Protein AF-A0ABD4PNW6-F1 (afdb_monomer_lite)

Organism: Escherichia coli (NCBI:txid562)

InterPro domains:
  IPR009004 Transposase, Mu, C-terminal [G3DSA:2.30.30.130] (23-74)
  IPR009004 Transposase, Mu, C-terminal [SSF50610] (3-75)
  IPR015378 Transposase-like, Mu, C-terminal [PF09299] (12-72)

Radius of gyration: 31.19 Å; chains: 1; bounding box: 88×63×64 Å

pLDDT: mean 83.4, std 13.36, range [52.88, 97.25]

Foldseek 3Di:
DDDDDDDPVVVVQPPFDKDKFAAAPQWTDDPNWIWHDPQCPVRHRHIWIWGDDPVDPQWIFIGHPVRHTRDITGTCPVDDDPDDDDPVRVVVVVVVVVVVVVVVVVVVVVVVVVPDDPPPPDPPPVCPPDDDDPDPPPPPPDPPPPDDDDPVRVVVVVVVVVVVVVVCVVPPPPD

Sequence (175 aa):
TEIEWLSDVELRDMFRPMVERPVRRCEIRWLNNIYYAPELRDEHGRKVLISYDIHDAERITVRRLDGSVICEAVWGGNKREAFPVSAEYYKQQQRLKGMRKRAEEKIRDAEDEVVNVLEHKQQEPWLENIYRPVGNAVIVQQPVADDEPDEEYERNFQRGLQLLEAKLKENDPLA

Structure (mmCIF, N/CA/C/O backbone):
data_AF-A0ABD4PNW6-F1
#
_entry.id   AF-A0ABD4PNW6-F1
#
loop_
_atom_site.group_PDB
_atom_site.id
_atom_site.type_symbol
_atom_site.label_atom_id
_atom_site.label_alt_id
_atom_site.label_comp_id
_atom_site.label_asym_id
_atom_site.label_entity_id
_atom_site.label_seq_id
_atom_site.pdbx_PDB_ins_code
_atom_site.Cartn_x
_atom_site.Cartn_y
_atom_site.Cartn_z
_atom_site.occupancy
_atom_site.B_iso_or_equiv
_atom_site.auth_seq_id
_atom_site.auth_comp_id
_atom_site.auth_asym_id
_atom_site.auth_atom_id
_atom_site.pdbx_PDB_model_num
ATOM 1 N N . THR A 1 1 ? 16.099 31.174 -20.047 1.00 67.94 1 THR A N 1
ATOM 2 C CA . THR A 1 1 ? 15.798 29.756 -19.783 1.00 67.94 1 THR A CA 1
ATOM 3 C C . THR A 1 1 ? 14.563 29.729 -18.927 1.00 67.94 1 THR A C 1
ATOM 5 O O . THR A 1 1 ? 14.606 30.200 -17.798 1.00 67.94 1 THR A O 1
ATOM 8 N N . GLU A 1 2 ? 13.442 29.324 -19.504 1.00 76.69 2 GLU A N 1
ATOM 9 C CA . GLU A 1 2 ? 12.206 29.140 -18.745 1.00 76.69 2 GLU A CA 1
ATOM 10 C C . GLU A 1 2 ? 12.380 27.889 -17.877 1.00 76.69 2 GLU A C 1
ATOM 12 O O . GLU A 1 2 ? 12.922 26.886 -18.340 1.00 76.69 2 GLU A O 1
ATOM 17 N N . ILE A 1 3 ? 12.045 27.991 -16.591 1.00 84.69 3 ILE A N 1
ATOM 18 C CA . ILE A 1 3 ? 12.121 26.865 -15.658 1.00 84.69 3 ILE A CA 1
ATOM 19 C C . ILE A 1 3 ? 10.792 26.124 -15.777 1.00 84.69 3 ILE A C 1
ATOM 21 O O . ILE A 1 3 ? 9.762 26.630 -15.333 1.00 84.69 3 ILE A O 1
ATOM 25 N N . GLU A 1 4 ? 10.819 24.955 -16.408 1.00 85.31 4 GLU A N 1
ATOM 26 C CA . GLU A 1 4 ? 9.678 24.048 -16.490 1.00 85.31 4 GLU A CA 1
ATOM 27 C C . GLU A 1 4 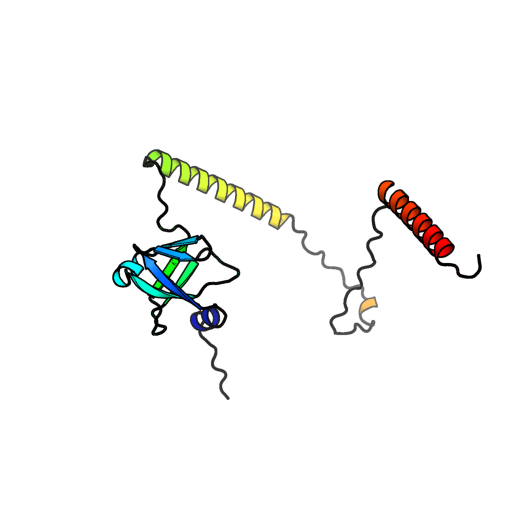? 9.669 23.158 -15.241 1.00 85.31 4 GLU A C 1
ATOM 29 O O . GLU A 1 4 ? 10.626 22.430 -14.968 1.00 85.31 4 GLU A O 1
ATOM 34 N N . TRP A 1 5 ? 8.612 23.274 -14.436 1.00 86.38 5 TRP A N 1
ATOM 35 C CA . TRP A 1 5 ? 8.422 22.448 -13.247 1.00 86.38 5 TRP A CA 1
ATOM 36 C C . TRP A 1 5 ? 7.816 21.106 -13.652 1.00 86.38 5 TRP A C 1
ATOM 38 O O . TRP A 1 5 ? 6.841 21.071 -14.401 1.00 86.38 5 TRP A O 1
ATOM 48 N N . LEU A 1 6 ? 8.379 20.012 -13.137 1.00 84.06 6 LEU A N 1
ATOM 49 C CA . LEU A 1 6 ? 7.813 18.676 -13.318 1.00 84.06 6 LEU A CA 1
ATOM 50 C C . LEU A 1 6 ? 6.437 18.580 -12.652 1.00 84.06 6 LEU A C 1
ATOM 52 O O . LEU A 1 6 ? 6.184 19.196 -11.614 1.00 84.06 6 LEU A O 1
ATOM 56 N N . SER A 1 7 ? 5.572 17.751 -13.226 1.00 84.69 7 SER A N 1
ATOM 57 C CA . SER A 1 7 ? 4.299 17.403 -12.604 1.00 84.69 7 SER A CA 1
ATOM 58 C C . SER A 1 7 ? 4.505 16.567 -11.335 1.00 84.69 7 SER A C 1
ATOM 60 O O . SER A 1 7 ? 5.498 15.849 -11.194 1.00 84.69 7 SER A O 1
ATOM 62 N N . ASP A 1 8 ? 3.528 16.595 -10.425 1.00 79.88 8 ASP A N 1
ATOM 63 C CA . ASP A 1 8 ? 3.577 15.832 -9.167 1.00 79.88 8 ASP A CA 1
ATOM 64 C C . ASP A 1 8 ? 3.790 14.325 -9.389 1.00 79.88 8 ASP A C 1
ATOM 66 O O . ASP A 1 8 ? 4.441 13.650 -8.590 1.00 79.88 8 ASP A O 1
ATOM 70 N N . VAL A 1 9 ? 3.255 13.789 -10.490 1.00 74.75 9 VAL A N 1
ATOM 71 C CA . VAL A 1 9 ? 3.399 12.376 -10.862 1.00 74.75 9 VAL A CA 1
ATOM 72 C C . VAL A 1 9 ? 4.843 12.069 -11.251 1.00 74.75 9 VAL A C 1
ATOM 74 O O . VAL A 1 9 ? 5.411 11.088 -10.774 1.00 74.75 9 VAL A O 1
ATOM 77 N N . GLU A 1 10 ? 5.458 12.925 -12.067 1.00 74.69 10 GLU A N 1
ATOM 78 C CA . GLU A 1 10 ? 6.848 12.748 -12.491 1.00 74.69 10 GLU A CA 1
ATOM 79 C C . GLU A 1 10 ? 7.805 12.907 -11.310 1.00 74.69 10 GLU A C 1
ATOM 81 O O . GLU A 1 10 ? 8.714 12.092 -11.147 1.00 74.69 10 GLU A O 1
ATOM 86 N N . LEU A 1 11 ? 7.556 13.890 -10.434 1.00 83.19 11 LEU A N 1
ATOM 87 C CA . LEU A 1 11 ? 8.328 14.088 -9.205 1.00 83.19 11 LEU A CA 1
ATOM 88 C C . LEU A 1 11 ? 8.309 12.832 -8.328 1.00 83.19 11 LEU A C 1
ATOM 90 O O . LEU A 1 11 ? 9.337 12.419 -7.788 1.00 83.19 11 LEU A O 1
ATOM 94 N N . ARG A 1 12 ? 7.130 12.213 -8.207 1.00 76.50 12 ARG A N 1
ATOM 95 C CA . ARG A 1 12 ? 6.929 11.005 -7.407 1.00 76.50 12 ARG A CA 1
ATOM 96 C C . ARG A 1 12 ? 7.656 9.800 -7.991 1.00 76.50 12 ARG A C 1
ATOM 98 O O . ARG A 1 12 ? 8.104 8.945 -7.230 1.00 76.50 12 ARG A O 1
ATOM 105 N N . ASP A 1 13 ? 7.787 9.736 -9.309 1.00 77.06 13 ASP A N 1
ATOM 106 C CA . ASP A 1 13 ? 8.411 8.621 -10.016 1.00 77.06 13 ASP A CA 1
ATOM 107 C C . ASP A 1 13 ? 9.936 8.708 -10.109 1.00 77.06 13 ASP A C 1
ATOM 109 O O . ASP A 1 13 ? 10.584 7.661 -10.148 1.00 77.06 13 ASP A O 1
ATOM 113 N N . MET A 1 14 ? 10.523 9.913 -10.099 1.00 81.44 14 MET A N 1
ATOM 114 C CA . MET A 1 14 ? 11.971 10.105 -10.298 1.00 81.44 14 MET A CA 1
ATOM 115 C C . MET A 1 14 ? 12.848 9.311 -9.318 1.00 81.44 14 MET A C 1
ATOM 117 O O . MET A 1 14 ? 13.972 8.945 -9.659 1.00 81.44 14 MET A O 1
ATOM 121 N N . PHE A 1 15 ? 12.340 9.022 -8.118 1.00 80.62 15 PHE A N 1
ATOM 122 C CA . PHE A 1 15 ? 13.087 8.344 -7.054 1.00 80.62 15 PHE A CA 1
ATOM 123 C C . PHE A 1 15 ? 12.569 6.941 -6.726 1.00 80.62 15 PHE A C 1
ATOM 125 O O . PHE A 1 15 ? 13.006 6.338 -5.745 1.00 80.62 15 PHE A O 1
ATOM 132 N N . ARG A 1 16 ? 11.644 6.395 -7.526 1.00 89.62 16 ARG A N 1
ATOM 133 C CA . ARG A 1 16 ? 11.054 5.080 -7.254 1.00 89.62 16 ARG A CA 1
ATOM 134 C C . ARG A 1 16 ? 11.833 3.968 -7.957 1.00 89.62 16 ARG A C 1
ATOM 136 O O . ARG A 1 16 ? 11.763 3.875 -9.185 1.00 89.62 16 ARG A O 1
ATOM 143 N N . PRO A 1 17 ? 12.540 3.087 -7.222 1.00 92.06 17 PRO A N 1
ATOM 144 C CA . PRO A 1 17 ? 13.171 1.916 -7.821 1.00 92.06 17 PRO A CA 1
ATOM 145 C C . PRO A 1 17 ? 12.147 1.045 -8.555 1.00 92.06 17 PRO A C 1
ATOM 147 O O . PRO A 1 17 ? 11.028 0.837 -8.079 1.00 92.06 17 PRO A O 1
ATOM 150 N N . MET A 1 18 ? 12.557 0.519 -9.712 1.00 93.75 18 MET A N 1
ATOM 151 C CA . MET A 1 18 ? 11.731 -0.339 -10.558 1.00 93.75 18 MET A CA 1
ATOM 152 C C . MET A 1 18 ? 12.225 -1.781 -10.552 1.00 93.75 18 MET A C 1
ATOM 154 O O . MET A 1 18 ? 13.415 -2.036 -10.730 1.00 93.75 18 MET A O 1
ATOM 158 N N . VAL A 1 19 ? 11.307 -2.737 -10.391 1.00 95.12 19 VAL A N 1
ATOM 159 C CA . VAL A 1 19 ? 11.629 -4.170 -10.442 1.00 95.12 19 VAL A CA 1
ATOM 160 C C . VAL A 1 19 ? 10.609 -4.942 -11.266 1.00 95.12 19 VAL A C 1
ATOM 162 O O . VAL A 1 19 ? 9.402 -4.778 -11.107 1.00 95.12 19 VAL A O 1
ATOM 165 N N . GLU A 1 20 ? 11.100 -5.827 -12.131 1.00 96.75 20 GLU A N 1
ATOM 166 C CA . GLU A 1 20 ? 10.263 -6.709 -12.940 1.00 96.75 20 GLU A CA 1
ATOM 167 C C . GLU A 1 20 ? 9.704 -7.869 -12.100 1.00 96.75 20 GLU A C 1
ATOM 169 O O . GLU A 1 20 ? 10.449 -8.616 -11.454 1.00 96.75 20 GLU A O 1
ATOM 174 N N . ARG A 1 21 ? 8.381 -8.069 -12.131 1.00 96.19 21 ARG A N 1
ATOM 175 C CA . ARG A 1 21 ? 7.715 -9.208 -11.484 1.00 96.19 21 ARG A CA 1
ATOM 176 C C . ARG A 1 21 ? 6.551 -9.755 -12.306 1.00 96.19 21 ARG A C 1
ATOM 178 O O . ARG A 1 21 ? 5.887 -9.010 -13.018 1.00 96.19 21 ARG A O 1
ATOM 185 N N . PRO A 1 22 ? 6.271 -11.064 -12.201 1.00 96.56 22 PRO A N 1
ATOM 186 C CA . PRO A 1 22 ? 5.112 -11.662 -12.846 1.00 96.56 22 PRO A CA 1
ATOM 187 C C . PRO A 1 22 ? 3.821 -11.366 -12.071 1.00 96.56 22 PRO A C 1
ATOM 189 O O . PRO A 1 22 ? 3.789 -11.477 -10.843 1.00 96.56 22 PRO A O 1
ATOM 192 N N . VAL A 1 23 ? 2.739 -11.090 -12.799 1.00 96.69 23 VAL A N 1
ATOM 193 C CA . VAL A 1 23 ? 1.383 -10.967 -12.246 1.00 96.69 23 VAL A CA 1
ATOM 194 C C . VAL A 1 23 ? 0.716 -12.339 -12.197 1.00 96.69 23 VAL A C 1
ATOM 196 O O . VAL A 1 23 ? 0.710 -13.081 -13.183 1.00 96.69 23 VAL A O 1
ATOM 199 N N . ARG A 1 24 ? 0.100 -12.688 -11.064 1.00 95.00 24 ARG A N 1
ATOM 200 C CA . ARG A 1 24 ? -0.661 -13.936 -10.900 1.00 95.00 24 ARG A CA 1
ATOM 201 C C . ARG A 1 24 ? -1.976 -13.662 -10.194 1.00 95.00 24 ARG A C 1
ATOM 203 O O . ARG A 1 24 ? -1.976 -13.203 -9.069 1.00 95.00 24 ARG A O 1
ATOM 210 N N . ARG A 1 25 ? -3.100 -13.996 -10.833 1.00 93.75 25 ARG A N 1
ATOM 211 C CA . ARG A 1 25 ? -4.462 -13.820 -10.277 1.00 93.75 25 ARG A CA 1
ATOM 212 C C . ARG A 1 25 ? -4.719 -12.397 -9.748 1.00 93.75 25 ARG A C 1
ATOM 214 O O . ARG A 1 25 ? -5.284 -12.237 -8.675 1.00 93.75 25 ARG A O 1
ATOM 221 N N . CYS A 1 26 ? -4.290 -11.382 -10.503 1.00 94.56 26 CYS A N 1
ATOM 222 C CA . CYS A 1 26 ? -4.349 -9.970 -10.102 1.00 94.56 26 CYS A CA 1
ATOM 223 C C . CYS A 1 26 ? -3.508 -9.619 -8.858 1.00 94.56 26 CYS A C 1
ATOM 225 O O . CYS A 1 26 ? -3.681 -8.553 -8.273 1.00 94.56 26 CYS A O 1
ATOM 227 N N . GLU A 1 27 ? -2.599 -10.509 -8.458 1.00 95.31 27 GLU A N 1
ATOM 228 C CA . GLU A 1 27 ? -1.689 -10.331 -7.338 1.00 95.31 27 GLU A CA 1
ATOM 229 C C . GLU A 1 27 ? -0.241 -10.260 -7.818 1.00 95.31 27 GLU A C 1
ATOM 231 O O . GLU A 1 27 ? 0.174 -10.928 -8.775 1.00 95.31 27 GLU A O 1
ATOM 236 N N . ILE A 1 28 ? 0.547 -9.475 -7.097 1.00 95.94 28 ILE A N 1
ATOM 237 C CA . ILE A 1 28 ? 1.978 -9.310 -7.305 1.00 95.94 28 ILE A CA 1
ATOM 238 C C . ILE A 1 28 ? 2.677 -9.570 -5.975 1.00 95.94 28 ILE A C 1
ATOM 240 O O . ILE A 1 28 ? 2.329 -8.984 -4.950 1.00 95.94 28 ILE A O 1
ATOM 244 N N . ARG A 1 29 ? 3.672 -10.462 -5.988 1.00 95.44 29 ARG A N 1
ATOM 245 C CA . ARG A 1 29 ? 4.478 -10.785 -4.804 1.00 95.44 29 ARG A CA 1
ATOM 246 C C . ARG A 1 29 ? 5.782 -10.001 -4.820 1.00 95.44 29 ARG A C 1
ATOM 248 O O . ARG A 1 29 ? 6.591 -10.176 -5.734 1.00 95.44 29 ARG A O 1
ATOM 255 N N . TRP A 1 30 ? 6.005 -9.197 -3.788 1.00 94.56 30 TRP A N 1
ATOM 256 C CA . TRP A 1 30 ? 7.208 -8.382 -3.628 1.00 94.56 30 TRP A CA 1
ATOM 257 C C . TRP A 1 30 ? 7.571 -8.255 -2.147 1.00 94.56 30 TRP A C 1
ATOM 259 O O . TRP A 1 30 ? 6.690 -7.974 -1.353 1.00 94.56 30 TRP A O 1
ATOM 269 N N . LEU A 1 31 ? 8.833 -8.494 -1.761 1.00 91.62 31 LEU A N 1
ATOM 270 C CA . LEU A 1 31 ? 9.313 -8.407 -0.363 1.00 91.62 31 LEU A CA 1
ATOM 271 C C . LEU A 1 31 ? 8.400 -9.099 0.675 1.00 91.62 31 LEU A C 1
ATOM 273 O O . LEU A 1 31 ? 8.092 -8.535 1.717 1.00 91.62 31 LEU A O 1
ATOM 277 N N . ASN A 1 32 ? 7.936 -10.320 0.379 1.00 93.50 32 ASN A N 1
ATOM 278 C CA . ASN A 1 32 ? 6.970 -11.078 1.200 1.00 93.50 32 ASN A CA 1
ATOM 279 C C . ASN A 1 32 ? 5.564 -10.441 1.334 1.00 93.50 32 ASN A C 1
ATOM 281 O O . ASN A 1 32 ? 4.676 -11.013 1.961 1.00 93.50 32 ASN A O 1
ATOM 285 N N . ASN A 1 33 ? 5.325 -9.309 0.677 1.00 94.94 33 ASN A N 1
ATOM 286 C CA . ASN A 1 33 ? 4.030 -8.657 0.568 1.00 94.94 33 ASN A CA 1
ATOM 287 C C . ASN A 1 33 ? 3.282 -9.129 -0.683 1.00 94.94 33 ASN A C 1
ATOM 289 O O . ASN A 1 33 ? 3.873 -9.460 -1.718 1.00 94.94 33 ASN A O 1
ATOM 293 N N . ILE A 1 34 ? 1.953 -9.156 -0.574 1.00 95.81 34 ILE A N 1
ATOM 294 C CA . ILE A 1 34 ? 1.039 -9.450 -1.678 1.00 95.81 34 ILE A CA 1
ATOM 295 C C . ILE A 1 34 ? 0.275 -8.169 -1.983 1.00 95.81 34 ILE A C 1
ATOM 297 O O . ILE A 1 34 ? -0.512 -7.703 -1.159 1.00 95.81 34 ILE A O 1
ATOM 301 N N . TYR A 1 35 ? 0.512 -7.615 -3.164 1.00 96.50 35 TYR A N 1
ATOM 302 C CA . TYR A 1 35 ? -0.191 -6.447 -3.679 1.00 96.50 35 TYR A CA 1
ATOM 303 C C . TYR A 1 35 ? -1.285 -6.893 -4.633 1.00 96.50 35 TYR A C 1
ATOM 305 O O . TYR A 1 35 ? -1.068 -7.808 -5.426 1.00 96.50 35 TYR A O 1
ATOM 313 N N . TYR A 1 36 ? -2.448 -6.254 -4.562 1.00 96.00 36 TYR A N 1
ATOM 314 C CA . TYR A 1 36 ? -3.611 -6.608 -5.366 1.00 96.00 36 TYR A CA 1
ATOM 315 C C . TYR A 1 36 ? -4.230 -5.369 -6.010 1.00 96.00 36 TYR A C 1
ATOM 317 O O . TYR A 1 36 ? -4.416 -4.345 -5.351 1.00 96.00 36 TYR A O 1
ATOM 325 N N . ALA A 1 37 ? -4.594 -5.497 -7.286 1.00 95.88 37 ALA A N 1
ATOM 326 C CA . ALA A 1 37 ? -5.442 -4.545 -7.993 1.00 95.88 37 ALA A CA 1
ATOM 327 C C . ALA A 1 37 ? -6.316 -5.285 -9.016 1.00 95.88 37 ALA A C 1
ATOM 329 O O . ALA A 1 37 ? -5.800 -6.123 -9.758 1.00 95.88 37 ALA A O 1
ATOM 330 N N . PRO A 1 38 ? -7.623 -4.982 -9.112 1.00 94.44 38 PRO A N 1
ATOM 331 C CA . PRO A 1 38 ? -8.513 -5.641 -10.070 1.00 94.44 38 PRO A CA 1
ATOM 332 C C . PRO A 1 38 ? -8.128 -5.368 -11.533 1.00 94.44 38 PRO A C 1
ATOM 334 O O . PRO A 1 38 ? -8.382 -6.211 -12.391 1.00 94.44 38 PRO A O 1
ATOM 337 N N . GLU A 1 39 ? -7.477 -4.235 -11.796 1.00 93.69 39 GLU A N 1
ATOM 338 C CA . GLU A 1 39 ? -7.012 -3.777 -13.114 1.00 93.69 39 GLU A CA 1
ATOM 339 C C . GLU A 1 39 ? -5.884 -4.652 -13.689 1.00 93.69 39 GLU A C 1
ATOM 341 O O . GLU A 1 39 ? -5.711 -4.738 -14.900 1.00 93.69 39 GLU A O 1
ATOM 346 N N . LEU A 1 40 ? -5.183 -5.419 -12.846 1.00 93.94 40 LEU A N 1
ATOM 347 C CA . LEU A 1 40 ? -4.146 -6.371 -13.268 1.00 93.94 40 LEU A CA 1
ATOM 348 C C . LEU A 1 40 ? -4.697 -7.642 -13.932 1.00 93.94 40 LEU A C 1
ATOM 350 O O . LEU A 1 40 ? -3.939 -8.567 -14.233 1.00 93.94 40 LEU A O 1
ATOM 354 N N . ARG A 1 41 ? -6.015 -7.722 -14.134 1.00 92.56 41 ARG A N 1
ATOM 355 C CA . ARG A 1 41 ? -6.675 -8.872 -14.759 1.00 92.56 41 ARG A CA 1
ATOM 356 C C . ARG A 1 41 ? -6.176 -9.120 -16.180 1.00 92.56 41 ARG A C 1
ATOM 358 O O . ARG A 1 41 ? -5.933 -10.274 -16.526 1.00 92.56 41 ARG A O 1
ATOM 365 N N . ASP A 1 42 ? -5.997 -8.060 -16.959 1.00 92.31 42 ASP A N 1
ATOM 366 C CA . ASP A 1 42 ? -5.642 -8.165 -18.379 1.00 92.31 42 ASP A CA 1
ATOM 367 C C . ASP A 1 42 ? -4.171 -8.549 -18.585 1.00 92.31 42 ASP A C 1
ATOM 369 O O . ASP A 1 42 ? -3.817 -9.200 -19.567 1.00 92.31 42 ASP A O 1
ATOM 373 N N . GLU A 1 43 ? -3.314 -8.228 -17.613 1.00 91.25 43 GLU A N 1
ATOM 374 C CA . GLU A 1 43 ? -1.882 -8.547 -17.629 1.00 91.25 43 GLU A CA 1
ATOM 375 C C . GLU A 1 43 ? -1.561 -9.868 -16.902 1.00 91.25 43 GLU A C 1
ATOM 377 O O . GLU A 1 43 ? -0.427 -10.115 -16.481 1.00 91.25 43 GLU A O 1
ATOM 382 N N . HIS A 1 44 ? -2.551 -10.753 -16.742 1.00 92.81 44 HIS A N 1
ATOM 383 C CA . HIS A 1 44 ? -2.367 -12.039 -16.076 1.00 92.81 44 HIS A CA 1
ATOM 384 C C . HIS A 1 44 ? -1.290 -12.898 -16.758 1.00 92.81 44 HIS A C 1
ATOM 386 O O . HIS A 1 44 ? -1.359 -13.188 -17.951 1.00 92.81 44 HIS A O 1
ATOM 392 N N . GLY A 1 45 ? -0.302 -13.358 -15.984 1.00 93.19 45 GLY A N 1
ATOM 393 C CA . GLY A 1 45 ? 0.787 -14.204 -16.479 1.00 93.19 45 GLY A CA 1
ATOM 394 C C . GLY A 1 45 ? 1.904 -13.446 -17.200 1.00 93.19 45 GLY A C 1
ATOM 395 O O . GLY A 1 45 ? 2.945 -14.041 -17.480 1.00 93.19 45 GLY A O 1
ATOM 396 N N . ARG A 1 46 ? 1.738 -12.143 -17.452 1.00 94.25 46 ARG A N 1
ATOM 397 C CA . ARG A 1 46 ? 2.788 -11.282 -18.000 1.00 94.25 46 ARG A CA 1
ATOM 398 C C . ARG A 1 46 ? 3.675 -10.733 -16.890 1.00 94.25 46 ARG A C 1
ATOM 400 O O . ARG A 1 46 ? 3.330 -10.751 -15.704 1.00 94.25 46 ARG A O 1
ATOM 407 N N . LYS A 1 47 ? 4.854 -10.271 -17.293 1.00 96.50 47 LYS A N 1
ATOM 408 C CA . LYS A 1 47 ? 5.763 -9.541 -16.421 1.00 96.50 47 LYS A CA 1
ATOM 409 C C . LYS A 1 47 ? 5.465 -8.050 -16.521 1.00 96.50 47 LYS A C 1
ATOM 411 O O . LYS A 1 47 ? 5.253 -7.528 -17.611 1.00 96.50 47 LYS A O 1
ATOM 416 N N . VAL A 1 48 ? 5.436 -7.400 -15.370 1.00 96.50 48 VAL A N 1
ATOM 417 C CA . VAL A 1 48 ? 5.189 -5.968 -15.209 1.00 96.50 48 VAL A CA 1
ATOM 418 C C . VAL A 1 48 ? 6.334 -5.353 -14.419 1.00 96.50 48 VAL A C 1
ATOM 420 O O . VAL A 1 48 ? 7.037 -6.052 -13.683 1.00 96.50 48 VAL A O 1
ATOM 423 N N . LEU A 1 49 ? 6.514 -4.046 -14.562 1.00 96.00 49 LEU A N 1
ATOM 424 C CA . LEU A 1 49 ? 7.439 -3.269 -13.751 1.00 96.00 49 LEU A CA 1
ATOM 425 C C . LEU A 1 49 ? 6.701 -2.727 -12.531 1.00 96.00 49 LEU A C 1
ATOM 427 O O . LEU A 1 49 ? 5.608 -2.175 -12.643 1.00 96.00 49 LEU A O 1
ATOM 431 N N . ILE A 1 50 ? 7.304 -2.892 -11.363 1.00 95.50 50 ILE A N 1
ATOM 432 C CA . ILE A 1 50 ? 6.813 -2.340 -10.107 1.00 95.50 50 ILE A CA 1
ATOM 433 C C . ILE A 1 50 ? 7.710 -1.178 -9.720 1.00 95.50 50 ILE A C 1
ATOM 435 O O . ILE A 1 50 ? 8.885 -1.402 -9.445 1.00 95.50 50 ILE A O 1
ATOM 439 N N . SER A 1 51 ? 7.144 0.018 -9.627 1.00 94.50 51 SER A N 1
ATOM 440 C CA . SER A 1 51 ? 7.756 1.159 -8.952 1.00 94.50 51 SER A CA 1
ATOM 441 C C . SER A 1 51 ? 7.285 1.167 -7.499 1.00 94.50 51 SER A C 1
ATOM 443 O O . SER A 1 51 ? 6.081 1.263 -7.244 1.00 94.50 51 SER A O 1
ATOM 445 N N . TYR A 1 52 ? 8.208 1.049 -6.548 1.00 93.12 52 TYR A N 1
ATOM 446 C CA . TYR A 1 52 ? 7.881 1.059 -5.119 1.00 93.12 52 TYR A CA 1
ATOM 447 C C . TYR A 1 52 ? 8.587 2.201 -4.393 1.00 93.12 52 TYR A C 1
ATOM 449 O O . TYR A 1 52 ? 9.626 2.684 -4.837 1.00 93.12 52 TYR A O 1
ATOM 457 N N . ASP A 1 53 ? 8.000 2.632 -3.283 1.00 91.31 53 ASP A N 1
ATOM 458 C CA . ASP A 1 53 ? 8.602 3.585 -2.359 1.00 91.31 53 ASP A CA 1
ATOM 459 C C . ASP A 1 53 ? 9.343 2.812 -1.260 1.00 91.31 53 ASP A C 1
ATOM 461 O O . ASP A 1 53 ? 8.880 1.766 -0.804 1.00 91.31 53 ASP A O 1
ATOM 465 N N . ILE A 1 54 ? 10.516 3.288 -0.849 1.00 89.69 54 ILE A N 1
ATOM 466 C CA . ILE A 1 54 ? 11.291 2.644 0.224 1.00 89.69 54 ILE A CA 1
ATOM 467 C C . ILE A 1 54 ? 10.671 2.970 1.591 1.00 89.69 54 ILE A C 1
ATOM 469 O O . ILE A 1 54 ? 10.812 2.191 2.533 1.00 89.69 54 ILE A O 1
ATOM 473 N N . HIS A 1 55 ? 9.962 4.096 1.692 1.00 89.75 55 HIS A N 1
ATOM 474 C CA . HIS A 1 55 ? 9.346 4.564 2.930 1.00 89.75 55 HIS A CA 1
ATOM 475 C C . HIS A 1 55 ? 7.888 4.117 3.084 1.00 89.75 55 HIS A C 1
ATOM 477 O O . HIS A 1 55 ? 7.399 4.035 4.209 1.00 89.75 55 HIS A O 1
ATOM 483 N N . ASP A 1 56 ? 7.207 3.805 1.980 1.00 89.38 56 ASP A N 1
ATOM 484 C CA . ASP A 1 56 ? 5.799 3.406 1.968 1.00 89.38 56 ASP A CA 1
ATOM 485 C C . ASP A 1 56 ? 5.601 2.064 1.246 1.00 89.38 56 ASP A C 1
ATOM 487 O O . ASP A 1 56 ? 5.754 1.941 0.030 1.00 89.38 56 ASP A O 1
ATOM 491 N N . ALA A 1 57 ? 5.227 1.046 2.022 1.00 91.50 57 ALA A N 1
ATOM 492 C CA . ALA A 1 57 ? 4.937 -0.293 1.527 1.00 91.50 57 ALA A CA 1
ATOM 493 C C . ALA A 1 57 ? 3.438 -0.549 1.298 1.00 91.50 57 ALA A C 1
ATOM 495 O O . ALA A 1 57 ? 3.088 -1.655 0.880 1.00 91.50 57 ALA A O 1
ATOM 496 N N . GLU A 1 58 ? 2.547 0.408 1.576 1.00 93.94 58 GLU A N 1
ATOM 497 C CA . GLU A 1 58 ? 1.096 0.225 1.461 1.00 93.94 58 GLU A CA 1
ATOM 498 C C . GLU A 1 58 ? 0.666 0.087 -0.002 1.00 93.94 58 GLU A C 1
ATOM 500 O O . GLU A 1 58 ? -0.221 -0.708 -0.332 1.00 93.94 58 GLU A O 1
ATOM 505 N N . ARG A 1 59 ? 1.318 0.832 -0.899 1.00 93.50 59 ARG A N 1
ATOM 506 C CA . ARG A 1 59 ? 0.958 0.896 -2.317 1.00 93.50 59 ARG A CA 1
ATOM 507 C C . ARG A 1 59 ? 2.186 0.786 -3.205 1.00 93.50 59 ARG A C 1
ATOM 509 O O . ARG A 1 59 ? 3.246 1.324 -2.905 1.00 93.50 59 ARG A O 1
ATOM 516 N N . ILE A 1 60 ? 2.008 0.133 -4.346 1.00 94.25 60 ILE A N 1
ATOM 517 C CA . ILE A 1 60 ? 2.995 0.103 -5.426 1.00 94.25 60 ILE A CA 1
ATOM 518 C C . ILE A 1 60 ? 2.360 0.588 -6.724 1.00 94.25 60 ILE A C 1
ATOM 520 O O . ILE A 1 60 ? 1.182 0.337 -6.983 1.00 94.25 60 ILE A O 1
ATOM 524 N N . THR A 1 61 ? 3.147 1.245 -7.567 1.00 94.50 61 THR A N 1
ATOM 525 C CA . THR A 1 61 ? 2.709 1.647 -8.906 1.00 94.50 61 THR A CA 1
ATOM 526 C C . THR A 1 61 ? 3.145 0.577 -9.901 1.00 94.50 61 THR A C 1
ATOM 528 O O . THR A 1 61 ? 4.321 0.217 -9.959 1.00 94.50 61 THR A O 1
ATOM 531 N N . VAL A 1 62 ? 2.202 0.047 -10.680 1.00 95.00 62 VAL A N 1
ATOM 532 C CA . VAL A 1 62 ? 2.456 -1.022 -11.651 1.00 95.00 62 VAL A CA 1
ATOM 533 C C . VAL A 1 62 ? 2.451 -0.455 -13.066 1.00 95.00 62 VAL A C 1
ATOM 535 O O . VAL A 1 62 ? 1.534 0.270 -13.457 1.00 95.00 62 VAL A O 1
ATOM 538 N N . ARG A 1 63 ? 3.472 -0.810 -13.846 1.00 93.81 63 ARG A N 1
ATOM 539 C CA . ARG A 1 63 ? 3.686 -0.359 -15.223 1.00 93.81 63 ARG A CA 1
ATOM 540 C C . ARG A 1 63 ? 3.894 -1.533 -16.168 1.00 93.81 63 ARG A C 1
ATOM 542 O O . ARG A 1 63 ? 4.372 -2.599 -15.773 1.00 93.81 63 ARG A O 1
ATOM 549 N N . ARG A 1 64 ? 3.582 -1.323 -17.444 1.00 94.62 64 ARG A N 1
ATOM 550 C CA . ARG A 1 64 ? 4.020 -2.218 -18.524 1.00 94.62 64 ARG A CA 1
ATOM 551 C C . ARG A 1 64 ? 5.532 -2.123 -18.714 1.00 94.62 64 ARG A C 1
ATOM 553 O O . ARG A 1 64 ? 6.165 -1.177 -18.252 1.00 94.62 64 ARG A O 1
ATOM 560 N N . LEU A 1 65 ? 6.093 -3.083 -19.448 1.00 93.12 65 LEU A N 1
ATOM 561 C CA . LEU A 1 65 ? 7.493 -3.034 -19.887 1.00 93.12 65 LEU A CA 1
ATOM 562 C C . LEU A 1 65 ? 7.787 -1.791 -20.744 1.00 93.12 65 LEU A C 1
ATOM 564 O O . LEU A 1 65 ? 8.895 -1.274 -20.700 1.00 93.12 65 LEU A O 1
ATOM 568 N N . ASP A 1 66 ? 6.769 -1.268 -21.431 1.00 92.19 66 ASP A N 1
ATOM 569 C CA . ASP A 1 66 ? 6.843 -0.034 -22.223 1.00 92.19 66 ASP A CA 1
ATOM 570 C C . ASP A 1 66 ? 6.862 1.245 -21.356 1.00 92.19 66 ASP A C 1
ATOM 572 O O . ASP A 1 66 ? 6.909 2.354 -21.879 1.00 92.19 66 ASP A O 1
ATOM 576 N N . GLY A 1 67 ? 6.768 1.117 -20.026 1.00 86.44 67 GLY A N 1
ATOM 577 C CA . GLY A 1 67 ? 6.757 2.237 -19.078 1.00 86.44 67 GLY A CA 1
ATOM 578 C C . GLY A 1 67 ? 5.378 2.854 -18.814 1.00 86.44 67 GLY A C 1
ATOM 579 O O . GLY A 1 67 ? 5.236 3.639 -17.874 1.00 86.44 67 GLY A O 1
ATOM 580 N N . SER A 1 68 ? 4.342 2.476 -19.574 1.00 90.25 68 SER A N 1
ATOM 581 C CA . SER A 1 68 ? 2.967 2.948 -19.353 1.00 90.25 68 SER A CA 1
ATOM 582 C C . SER A 1 68 ? 2.425 2.500 -17.995 1.00 90.25 68 SER A C 1
ATOM 584 O O . SER A 1 68 ? 2.494 1.316 -17.658 1.00 90.25 68 SER A O 1
ATOM 586 N N . VAL A 1 69 ? 1.842 3.433 -17.239 1.00 91.44 69 VAL A N 1
ATOM 587 C CA . VAL A 1 69 ? 1.182 3.147 -15.958 1.00 91.44 69 VAL A CA 1
ATOM 588 C C . VAL A 1 69 ? -0.100 2.359 -16.204 1.00 91.44 69 VAL A C 1
ATOM 590 O O . VAL A 1 69 ? -0.917 2.745 -17.036 1.00 91.44 69 VAL A O 1
ATOM 593 N N . ILE A 1 70 ? -0.257 1.245 -15.488 1.00 92.81 70 ILE A N 1
ATOM 594 C CA . ILE A 1 70 ? -1.472 0.426 -15.512 1.00 92.81 70 ILE A CA 1
ATOM 595 C C . ILE A 1 70 ? -2.366 0.842 -14.349 1.00 92.81 70 ILE A C 1
ATOM 597 O O . ILE A 1 70 ? -3.483 1.291 -14.565 1.00 92.81 70 ILE A O 1
ATOM 601 N N . CYS A 1 71 ? -1.863 0.677 -13.123 1.00 93.62 71 CYS A N 1
ATOM 602 C CA . CYS A 1 71 ? -2.652 0.830 -11.907 1.00 93.62 71 CYS A CA 1
ATOM 603 C C . CYS A 1 71 ? -1.771 1.016 -10.667 1.00 93.62 71 CYS A C 1
ATOM 605 O O . CYS A 1 71 ? -0.584 0.673 -10.668 1.00 93.62 71 CYS A O 1
ATOM 607 N N . GLU A 1 72 ? -2.378 1.448 -9.565 1.00 94.06 72 GLU A N 1
ATOM 608 C CA . GLU A 1 72 ? -1.792 1.323 -8.230 1.00 94.06 72 GLU A CA 1
ATOM 609 C C . GLU A 1 72 ? -2.316 0.058 -7.541 1.00 94.06 72 GLU A C 1
ATOM 611 O O . GLU A 1 72 ? -3.525 -0.133 -7.408 1.00 94.06 72 GLU A O 1
ATOM 616 N N . ALA A 1 73 ? -1.414 -0.812 -7.086 1.00 95.50 73 ALA A N 1
ATOM 617 C CA . ALA A 1 73 ? -1.774 -2.020 -6.354 1.00 95.50 73 ALA A CA 1
ATOM 618 C C . ALA A 1 73 ? -1.576 -1.828 -4.850 1.00 95.50 73 ALA A C 1
ATOM 620 O O . ALA A 1 73 ? -0.542 -1.331 -4.403 1.00 95.50 73 ALA A O 1
ATOM 621 N N . VAL A 1 74 ? -2.572 -2.251 -4.071 1.00 96.50 74 VAL A N 1
ATOM 622 C CA . VAL A 1 74 ? -2.612 -2.058 -2.616 1.00 96.50 74 VAL A CA 1
ATOM 623 C C . VAL A 1 74 ? -2.210 -3.348 -1.916 1.00 96.50 74 VAL A C 1
ATOM 625 O O . VAL A 1 74 ? -2.654 -4.443 -2.287 1.00 96.50 74 VAL A O 1
ATOM 628 N N . TRP A 1 75 ? -1.372 -3.229 -0.891 1.00 96.25 75 TRP A N 1
ATOM 629 C CA . TRP A 1 75 ? -0.985 -4.343 -0.041 1.00 96.25 75 TRP A CA 1
ATOM 630 C C . TRP A 1 75 ? -2.212 -4.967 0.628 1.00 96.25 75 TRP A C 1
ATOM 632 O O . TRP A 1 75 ? -3.023 -4.289 1.254 1.00 96.25 75 TRP A O 1
ATOM 642 N N . GLY A 1 76 ? -2.377 -6.281 0.476 1.00 91.75 76 GLY A N 1
ATOM 643 C CA . GLY A 1 76 ? -3.483 -7.006 1.094 1.00 91.75 76 GLY A CA 1
ATOM 644 C C . GLY A 1 76 ? -4.871 -6.617 0.575 1.00 91.75 76 GLY A C 1
ATOM 645 O O . GLY A 1 76 ? -5.855 -6.967 1.219 1.00 91.75 76 GLY A O 1
ATOM 646 N N . GLY A 1 77 ? -4.991 -5.964 -0.588 1.00 88.06 77 GLY A N 1
ATOM 647 C CA . GLY A 1 77 ? -6.286 -5.537 -1.142 1.00 88.06 77 GLY A CA 1
ATOM 648 C C . GLY A 1 77 ? -7.281 -6.678 -1.430 1.00 88.06 77 GLY A C 1
ATOM 649 O O . GLY A 1 77 ? -8.483 -6.442 -1.516 1.00 88.06 77 GLY A O 1
ATOM 650 N N . ASN A 1 78 ? -6.806 -7.925 -1.539 1.00 88.38 78 ASN A N 1
ATOM 651 C CA . ASN A 1 78 ? -7.652 -9.118 -1.685 1.00 88.38 78 ASN A CA 1
ATOM 652 C C . ASN A 1 78 ? -8.078 -9.734 -0.335 1.00 88.38 78 ASN A C 1
ATOM 654 O O . ASN A 1 78 ? -8.849 -10.693 -0.289 1.00 88.38 78 ASN A O 1
ATOM 658 N N . LYS A 1 79 ? -7.554 -9.234 0.789 1.00 87.94 79 LYS A N 1
ATOM 659 C CA . LYS A 1 79 ? -7.832 -9.807 2.103 1.00 87.94 79 LYS A CA 1
ATOM 660 C C . LYS A 1 79 ? -9.295 -9.560 2.458 1.00 87.94 79 LYS A C 1
ATOM 662 O O . LYS A 1 79 ? -9.743 -8.423 2.572 1.00 87.94 79 LYS A O 1
ATOM 667 N N . ARG A 1 80 ? -10.037 -10.649 2.640 1.00 82.69 80 ARG A N 1
ATOM 668 C CA . ARG A 1 80 ? -11.414 -10.640 3.138 1.00 82.69 80 ARG A CA 1
ATOM 669 C C . ARG A 1 80 ? -11.451 -11.212 4.545 1.00 82.69 80 ARG A C 1
ATOM 671 O O . ARG A 1 80 ? -10.578 -11.994 4.925 1.00 82.69 80 ARG A O 1
ATOM 678 N N . GLU A 1 81 ? -12.452 -10.805 5.314 1.00 81.06 81 GLU A N 1
ATOM 679 C CA . GLU A 1 81 ? -12.699 -11.394 6.626 1.00 81.06 81 GLU A CA 1
ATOM 680 C C . GLU A 1 81 ? -13.011 -12.890 6.488 1.00 81.06 81 GLU A C 1
ATOM 682 O O . GLU A 1 81 ? -13.657 -13.318 5.531 1.00 81.06 81 GLU A O 1
ATOM 687 N N . ALA A 1 82 ? -12.514 -13.690 7.434 1.00 80.81 82 ALA A N 1
ATOM 688 C CA . ALA A 1 82 ? -12.639 -15.147 7.386 1.00 80.81 82 ALA A CA 1
ATOM 689 C C . ALA A 1 82 ? -14.095 -15.623 7.534 1.00 80.81 82 ALA A C 1
ATOM 691 O O . ALA A 1 82 ? -14.452 -16.683 7.025 1.00 80.81 82 ALA A O 1
ATOM 692 N N . PHE A 1 83 ? -14.930 -14.829 8.208 1.00 86.69 83 PHE A N 1
ATOM 693 C CA . PHE A 1 83 ? -16.345 -15.101 8.417 1.00 86.69 83 PHE A CA 1
ATOM 694 C C . PHE A 1 83 ? -17.196 -13.977 7.821 1.00 86.69 83 PHE A C 1
ATOM 696 O O . PHE A 1 83 ? -16.778 -12.817 7.842 1.00 86.69 83 PHE A O 1
ATOM 703 N N . PRO A 1 84 ? -18.394 -14.288 7.298 1.00 83.69 84 PRO A N 1
ATOM 704 C CA . PRO A 1 84 ? -19.315 -13.261 6.842 1.00 83.69 84 PRO A CA 1
ATOM 705 C C . PRO A 1 84 ? -19.797 -12.428 8.033 1.00 83.69 84 PRO A C 1
ATOM 707 O O . PRO A 1 84 ? -20.301 -12.959 9.023 1.00 83.69 84 PRO A O 1
ATOM 710 N N . VAL A 1 85 ? -19.666 -11.111 7.922 1.00 85.25 85 VAL A N 1
ATOM 711 C CA . VAL A 1 85 ? -20.134 -10.172 8.940 1.00 85.25 85 VAL A CA 1
ATOM 712 C C . VAL A 1 85 ? -21.604 -9.830 8.712 1.00 85.25 85 VAL A C 1
ATOM 714 O O . VAL A 1 85 ? -21.995 -9.467 7.601 1.00 85.25 85 VAL A O 1
ATOM 717 N N . SER A 1 86 ? -22.424 -9.898 9.767 1.00 91.50 86 SER A N 1
ATOM 718 C CA . SER A 1 86 ? -23.813 -9.433 9.702 1.00 91.50 86 SER A CA 1
ATOM 719 C C . SER A 1 86 ? -23.876 -7.908 9.549 1.00 91.50 86 SER A C 1
ATOM 721 O O . SER A 1 86 ? -23.056 -7.167 10.096 1.00 91.50 86 SER A O 1
ATOM 723 N N . ALA A 1 87 ? -24.886 -7.410 8.830 1.00 89.88 87 ALA A N 1
ATOM 724 C CA . ALA A 1 87 ? -25.055 -5.970 8.619 1.00 89.88 87 ALA A CA 1
ATOM 725 C C . ALA A 1 87 ? -25.216 -5.187 9.939 1.00 89.88 87 ALA A C 1
ATOM 727 O O . ALA A 1 87 ? -24.777 -4.040 10.033 1.00 89.88 87 ALA A O 1
ATOM 728 N N . GLU A 1 88 ? -25.819 -5.804 10.960 1.00 92.06 88 GLU A N 1
ATOM 729 C CA . GLU A 1 88 ? -25.955 -5.228 12.301 1.00 92.06 88 GLU A CA 1
ATOM 730 C C . GLU A 1 88 ? -24.594 -5.056 12.982 1.00 92.06 88 GLU A C 1
ATOM 732 O O . GLU A 1 88 ? -24.248 -3.945 13.391 1.00 92.06 88 GLU A O 1
ATOM 737 N N . TYR A 1 89 ? -23.784 -6.120 13.019 1.00 89.44 89 TYR A N 1
ATOM 738 C CA . TYR A 1 89 ? -22.451 -6.081 13.618 1.00 89.44 89 TYR A CA 1
ATOM 739 C C . TYR A 1 89 ? -21.541 -5.071 12.909 1.00 89.44 89 TYR A C 1
ATOM 741 O O . TYR A 1 89 ? -20.862 -4.280 13.563 1.00 89.44 89 TYR A O 1
ATOM 749 N N . TYR A 1 90 ? -21.583 -5.013 11.573 1.00 89.38 90 TYR A N 1
ATOM 750 C CA . TYR A 1 90 ? -20.835 -4.016 10.802 1.00 89.38 90 TYR A CA 1
ATOM 751 C C . TYR A 1 90 ? -21.216 -2.579 11.188 1.00 89.38 90 TYR A C 1
ATOM 753 O O . TYR A 1 90 ? -20.345 -1.748 11.453 1.00 89.38 90 TYR A O 1
ATOM 76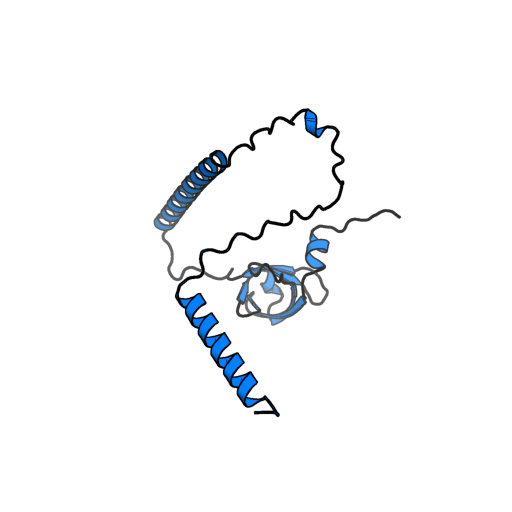1 N N . LYS A 1 91 ? -22.519 -2.272 11.268 1.00 93.81 91 LYS A N 1
ATOM 762 C CA . LYS A 1 91 ? -22.999 -0.940 11.677 1.00 93.81 91 LYS A CA 1
ATOM 763 C C . LYS A 1 91 ? -22.597 -0.603 13.111 1.00 93.81 91 LYS A C 1
ATOM 765 O O . LYS A 1 91 ? -22.232 0.542 13.384 1.00 93.81 91 LYS A O 1
ATOM 770 N N . GLN A 1 92 ? -22.624 -1.580 14.016 1.00 93.75 92 GLN A N 1
ATOM 771 C CA . GLN A 1 92 ? -22.166 -1.396 15.390 1.00 93.75 92 GLN A CA 1
ATOM 772 C C . GLN A 1 92 ? -20.669 -1.066 15.437 1.00 93.75 92 GLN A C 1
ATOM 774 O O . GLN A 1 92 ? -20.284 -0.098 16.092 1.00 93.75 92 GLN A O 1
ATOM 779 N N . GLN A 1 93 ? -19.838 -1.786 14.681 1.00 93.00 93 GLN A N 1
ATOM 780 C CA . GLN A 1 93 ? -18.404 -1.506 14.565 1.00 93.00 93 GLN A CA 1
ATOM 781 C C . GLN A 1 93 ? -18.132 -0.107 13.997 1.00 93.00 93 GLN A C 1
ATOM 783 O O . GLN A 1 93 ? -17.325 0.638 14.550 1.00 93.00 93 GLN A O 1
ATOM 788 N N . GLN A 1 94 ? -18.857 0.307 12.953 1.00 94.19 94 GLN A N 1
ATOM 789 C CA . GLN A 1 94 ? -18.745 1.666 12.407 1.00 94.19 94 GLN A CA 1
ATOM 790 C C . GLN A 1 94 ? -19.132 2.735 13.434 1.00 94.19 94 GLN A C 1
ATOM 792 O O . GLN A 1 94 ? -18.447 3.752 13.563 1.00 94.19 94 GLN A O 1
ATOM 797 N N . ARG A 1 95 ? -20.191 2.495 14.217 1.00 96.00 95 ARG A N 1
ATOM 798 C CA . ARG A 1 95 ? -20.589 3.397 15.304 1.00 96.00 95 ARG A CA 1
ATOM 799 C C . ARG A 1 95 ? -19.490 3.512 16.359 1.00 96.00 95 ARG A C 1
ATOM 801 O O . ARG A 1 95 ? -19.148 4.632 16.734 1.00 96.00 95 ARG A O 1
ATOM 808 N N . LEU A 1 96 ? -18.930 2.390 16.810 1.00 96.12 96 LEU A N 1
ATOM 809 C CA . LEU A 1 96 ? -17.842 2.358 17.792 1.00 96.12 96 LEU A CA 1
ATOM 810 C C . LEU A 1 96 ? -16.581 3.058 17.268 1.00 96.12 96 LEU A C 1
ATOM 812 O O . LEU A 1 96 ? -15.994 3.872 17.979 1.00 96.12 96 LEU A O 1
ATOM 816 N N . LYS A 1 97 ? -16.212 2.823 16.003 1.00 96.56 97 LYS A N 1
ATOM 817 C CA . LYS A 1 97 ? -15.104 3.513 15.327 1.00 96.56 97 LYS A CA 1
ATOM 818 C C . LYS A 1 97 ? -15.332 5.025 15.276 1.00 96.56 97 LYS A C 1
ATOM 820 O O . LYS A 1 97 ? -14.433 5.790 15.610 1.00 96.56 97 LYS A O 1
ATOM 825 N N . GLY A 1 98 ? -16.540 5.462 14.918 1.00 96.94 98 GLY A N 1
ATOM 826 C CA . GLY A 1 98 ? -16.904 6.880 14.908 1.00 96.94 98 GLY A CA 1
ATOM 827 C C . GLY A 1 98 ? -16.902 7.512 16.303 1.00 96.94 98 GLY A C 1
ATOM 828 O O . GLY A 1 98 ? -16.503 8.662 16.449 1.00 96.94 98 GLY A O 1
ATOM 829 N N . MET A 1 99 ? -17.317 6.767 17.334 1.00 96.38 99 MET A N 1
ATOM 830 C CA . MET A 1 99 ? -17.224 7.214 18.728 1.00 96.38 99 MET A CA 1
ATOM 831 C C . MET A 1 99 ? -15.774 7.392 19.172 1.00 96.38 99 MET A C 1
ATOM 833 O O . MET A 1 99 ? -15.463 8.430 19.746 1.00 96.38 99 MET A O 1
ATOM 837 N N . ARG A 1 100 ? -14.895 6.432 18.857 1.00 97.00 100 ARG A N 1
ATOM 838 C CA . ARG A 1 100 ? -13.454 6.545 19.120 1.00 97.00 100 ARG A CA 1
ATOM 839 C C . ARG A 1 100 ? -12.843 7.757 18.429 1.00 97.00 100 ARG A C 1
ATOM 841 O O . ARG A 1 100 ? -12.242 8.570 19.112 1.00 97.00 100 ARG A O 1
ATOM 848 N N . LYS A 1 101 ? -13.076 7.922 17.123 1.00 97.25 101 LYS A N 1
ATOM 849 C CA . LYS A 1 101 ? -12.523 9.047 16.354 1.00 97.25 101 LYS A CA 1
ATOM 850 C C . LYS A 1 101 ? -12.936 10.404 16.936 1.00 97.25 101 LYS A C 1
ATOM 852 O O . LYS A 1 101 ? -12.105 11.285 17.070 1.00 97.25 101 LYS A O 1
ATOM 857 N N . ARG A 1 102 ? -14.211 10.560 17.316 1.00 97.25 102 ARG A N 1
ATOM 858 C CA . ARG A 1 102 ? -14.704 11.796 17.949 1.00 97.25 102 ARG A CA 1
ATOM 859 C C . ARG A 1 102 ? -14.085 12.049 19.324 1.00 97.25 102 ARG A C 1
ATOM 861 O O . ARG A 1 102 ? -13.873 13.196 19.690 1.00 97.25 102 ARG A O 1
ATOM 868 N N . ALA A 1 103 ? -13.838 10.996 20.101 1.00 97.19 103 ALA A N 1
ATOM 869 C CA . ALA A 1 103 ? -13.166 11.131 21.389 1.00 97.19 103 ALA A CA 1
ATOM 870 C C . ALA A 1 103 ? -11.691 11.522 21.212 1.00 97.19 103 ALA A C 1
ATOM 872 O O . ALA A 1 103 ? -11.217 12.398 21.918 1.00 97.19 103 ALA A O 1
ATOM 873 N N . GLU A 1 104 ? -11.003 10.911 20.248 1.00 97.12 104 GLU A N 1
ATOM 874 C CA . GLU A 1 104 ? -9.615 11.214 19.888 1.00 97.12 104 GLU A CA 1
ATOM 875 C C . GLU A 1 104 ? -9.453 12.650 19.378 1.00 97.12 104 GLU A C 1
ATOM 877 O O . GLU A 1 104 ? -8.561 13.355 19.826 1.00 97.12 104 GLU A O 1
ATOM 882 N N . GLU A 1 105 ? -10.366 13.121 18.527 1.00 96.12 105 GLU A N 1
ATOM 883 C CA . GLU A 1 105 ? -10.409 14.520 18.084 1.00 96.12 105 GLU A CA 1
ATOM 884 C C . GLU A 1 105 ? -10.560 15.481 19.268 1.00 96.12 105 GLU A C 1
ATOM 886 O O . GLU A 1 105 ? -9.794 16.428 19.387 1.00 96.12 105 GLU A O 1
ATOM 891 N N . LYS A 1 106 ? -11.456 15.175 20.213 1.00 95.88 106 LYS A N 1
ATOM 892 C CA . LYS A 1 106 ? -11.623 15.986 21.425 1.00 95.88 106 LYS A CA 1
ATOM 893 C C . LYS A 1 106 ? -10.386 15.979 22.332 1.00 95.88 106 LYS A C 1
ATOM 895 O O . LYS A 1 106 ? -10.126 16.975 22.997 1.00 95.88 106 LYS A O 1
ATOM 900 N N . ILE A 1 107 ? -9.669 14.856 22.409 1.00 94.50 107 ILE A N 1
ATOM 901 C CA . ILE A 1 107 ? -8.408 14.764 23.158 1.00 94.50 107 ILE A CA 1
ATOM 902 C C . ILE A 1 107 ? -7.352 15.639 22.487 1.00 94.50 107 ILE A C 1
ATOM 904 O O . ILE A 1 107 ? -6.745 16.452 23.171 1.00 94.50 107 ILE A O 1
ATOM 908 N N . ARG A 1 108 ? -7.198 15.531 21.163 1.00 93.06 108 ARG A N 1
ATOM 909 C CA . ARG A 1 108 ? -6.257 16.348 20.393 1.00 93.06 108 ARG A CA 1
ATOM 910 C C . ARG A 1 108 ? -6.533 17.840 20.567 1.00 93.06 108 ARG A C 1
ATOM 912 O O . ARG A 1 108 ? -5.610 18.590 20.840 1.00 93.06 108 ARG A O 1
ATOM 919 N N . ASP A 1 109 ? -7.794 18.257 20.480 1.00 90.88 109 ASP A N 1
ATOM 920 C CA . ASP A 1 109 ? -8.157 19.664 20.667 1.00 90.88 109 ASP A CA 1
ATOM 921 C C . ASP A 1 109 ? -7.786 20.157 22.085 1.00 90.88 109 ASP A C 1
ATOM 923 O O . ASP A 1 109 ? -7.299 21.271 22.248 1.00 90.88 109 ASP A O 1
ATOM 927 N N . ALA A 1 110 ? -7.949 19.315 23.114 1.00 89.06 110 ALA A N 1
ATOM 928 C CA . ALA A 1 110 ? -7.526 19.641 24.478 1.00 89.06 110 ALA A CA 1
ATOM 929 C C . ALA A 1 110 ? -5.993 19.677 24.641 1.00 89.06 110 ALA A C 1
ATOM 931 O O . ALA A 1 110 ? -5.482 20.470 25.427 1.00 89.06 110 ALA A O 1
ATOM 932 N N . GLU A 1 111 ? -5.253 18.831 23.923 1.00 87.94 111 GLU A N 1
ATOM 933 C CA . GLU A 1 111 ? -3.785 18.856 23.892 1.00 87.94 111 GLU A CA 1
ATOM 934 C C . GLU A 1 111 ? -3.263 20.119 23.195 1.00 87.94 111 GLU A C 1
ATOM 936 O O . GLU A 1 111 ? -2.349 20.762 23.713 1.00 87.94 111 GLU A O 1
ATOM 941 N N . ASP A 1 112 ? -3.882 20.515 22.079 1.00 85.62 112 ASP A N 1
ATOM 942 C CA . ASP A 1 112 ? -3.554 21.739 21.342 1.00 85.62 112 ASP A CA 1
ATOM 943 C C . ASP A 1 112 ? -3.778 22.998 22.207 1.00 85.62 112 ASP A C 1
ATOM 945 O O . ASP A 1 112 ? -2.989 23.940 22.131 1.00 85.62 112 ASP A O 1
ATOM 949 N N . GLU A 1 113 ? -4.794 23.008 23.083 1.00 80.00 113 GLU A N 1
ATOM 950 C CA . GLU A 1 113 ? -5.011 24.084 24.068 1.00 80.00 113 GLU A CA 1
ATOM 951 C C . GLU A 1 113 ? -3.914 24.155 25.148 1.00 80.00 113 GLU A C 1
ATOM 953 O O . GLU A 1 113 ? -3.633 25.233 25.676 1.00 80.00 113 GLU A O 1
ATOM 958 N N . VAL A 1 114 ? -3.286 23.024 25.489 1.00 76.62 114 VAL A N 1
ATOM 959 C CA . VAL A 1 114 ? -2.222 22.941 26.508 1.00 76.62 114 VAL A CA 1
ATOM 960 C C . VAL A 1 114 ? -0.857 23.356 25.952 1.00 76.62 114 VAL A C 1
ATOM 962 O O . VAL A 1 114 ? 0.029 23.713 26.733 1.00 76.62 114 VAL A O 1
ATOM 965 N N . VAL A 1 115 ? -0.658 23.355 24.627 1.00 68.56 115 VAL A N 1
ATOM 966 C CA . VAL A 1 115 ? 0.578 23.865 24.016 1.00 68.56 115 VAL A CA 1
ATOM 967 C C . VAL A 1 115 ? 0.687 25.359 24.318 1.00 68.56 115 VAL A C 1
ATOM 969 O O . VAL A 1 115 ? 0.073 26.200 23.665 1.00 68.56 115 VAL A O 1
ATOM 972 N N . ASN A 1 116 ? 1.472 25.673 25.352 1.00 62.34 116 ASN A N 1
ATOM 973 C CA . ASN A 1 116 ? 1.679 27.018 25.866 1.00 62.34 116 ASN A CA 1
ATOM 974 C C . ASN A 1 116 ? 1.929 28.006 24.722 1.00 62.34 116 ASN A C 1
ATOM 976 O O . ASN A 1 116 ? 2.919 27.901 23.992 1.00 62.34 116 ASN A O 1
ATOM 980 N N . VAL A 1 117 ? 1.041 28.997 24.613 1.00 63.62 117 VAL A N 1
ATOM 981 C CA . VAL A 1 117 ? 1.278 30.222 23.852 1.00 63.62 117 VAL A CA 1
ATOM 982 C C . VAL A 1 117 ? 2.653 30.734 24.263 1.00 63.62 117 VAL A C 1
ATOM 984 O O . VAL A 1 117 ? 2.882 31.005 25.441 1.00 63.62 117 VAL A O 1
ATOM 987 N N . LEU A 1 118 ? 3.583 30.816 23.307 1.00 66.69 118 LEU A N 1
ATOM 988 C CA . LEU A 1 118 ? 4.893 31.411 23.545 1.00 66.69 118 LEU A CA 1
ATOM 989 C C . LEU A 1 118 ? 4.658 32.797 24.143 1.00 66.69 118 LEU A C 1
ATOM 991 O O . LEU A 1 118 ? 4.124 33.677 23.464 1.00 66.69 118 LEU A O 1
ATOM 995 N N . GLU A 1 119 ? 5.022 32.980 25.414 1.00 64.62 119 GLU A N 1
ATOM 996 C CA . GLU A 1 119 ? 4.966 34.298 26.026 1.00 64.62 119 GLU A CA 1
ATOM 997 C C . GLU A 1 119 ? 5.772 35.248 25.144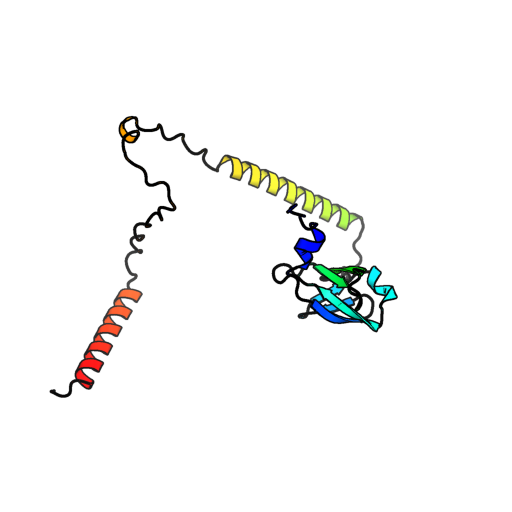 1.00 64.62 119 GLU A C 1
ATOM 999 O O . GLU A 1 119 ? 6.921 34.965 24.780 1.00 64.62 119 GLU A O 1
ATOM 1004 N N . HIS A 1 120 ? 5.154 36.364 24.759 1.00 63.59 120 HIS A N 1
ATOM 1005 C CA . HIS A 1 120 ? 5.862 37.432 24.078 1.00 63.59 120 HIS A CA 1
ATOM 1006 C C . HIS A 1 120 ? 6.939 37.933 25.037 1.00 63.59 120 HIS A C 1
ATOM 1008 O O . HIS A 1 120 ? 6.661 38.750 25.915 1.00 63.59 120 HIS A O 1
ATOM 1014 N N . LYS A 1 121 ? 8.166 37.413 24.905 1.00 65.19 121 LYS A N 1
ATOM 1015 C CA . LYS A 1 121 ? 9.323 37.953 25.612 1.00 65.19 121 LYS A CA 1
ATOM 1016 C C . LYS A 1 121 ? 9.393 39.425 25.242 1.00 65.19 121 LYS A C 1
ATOM 1018 O O . LYS A 1 121 ? 9.709 39.741 24.094 1.00 65.19 121 LYS A O 1
ATOM 1023 N N . GLN A 1 122 ? 9.080 40.302 26.198 1.00 63.91 122 GLN A N 1
ATOM 1024 C CA . GLN A 1 122 ? 9.348 41.723 26.048 1.00 63.91 122 GLN A CA 1
ATOM 1025 C C . GLN A 1 122 ? 10.802 41.851 25.620 1.00 63.91 122 GLN A C 1
ATOM 1027 O O . GLN A 1 122 ? 11.711 41.313 26.257 1.00 63.91 122 GLN A O 1
ATOM 1032 N N . GLN A 1 123 ? 11.005 42.481 24.471 1.00 61.47 123 GLN A N 1
ATOM 1033 C CA . GLN A 1 123 ? 12.334 42.718 23.960 1.00 61.47 123 GLN A CA 1
ATOM 1034 C C . GLN A 1 123 ? 12.988 43.710 24.923 1.00 61.47 123 GLN A C 1
ATOM 1036 O O . GLN A 1 123 ? 12.629 44.883 24.950 1.00 61.47 123 GLN A O 1
ATOM 1041 N N . GLU A 1 124 ? 13.870 43.207 25.788 1.00 69.00 124 GLU A N 1
ATOM 1042 C CA . GLU A 1 124 ? 14.606 44.027 26.746 1.00 69.00 124 GLU A CA 1
ATOM 1043 C C . GLU A 1 124 ? 15.283 45.186 25.985 1.00 69.00 124 GLU A C 1
ATOM 1045 O O . GLU A 1 124 ? 16.062 44.926 25.060 1.00 69.00 124 GLU A O 1
ATOM 1050 N N . PRO A 1 125 ? 15.004 46.458 26.326 1.00 64.62 125 PRO A N 1
ATOM 1051 C CA . PRO A 1 125 ? 15.366 47.611 25.492 1.00 64.62 125 PRO A CA 1
ATOM 1052 C C . PRO A 1 125 ? 16.882 47.795 25.314 1.00 64.62 125 PRO A C 1
ATOM 1054 O O . PRO A 1 125 ? 17.337 48.461 24.392 1.00 64.62 125 PRO A O 1
ATOM 1057 N N . TRP A 1 126 ? 17.699 47.170 26.163 1.00 61.50 126 TRP A N 1
ATOM 1058 C CA . TRP A 1 126 ? 19.159 47.204 26.071 1.00 61.50 126 TRP A CA 1
ATOM 1059 C C . TRP A 1 126 ? 19.749 46.163 25.097 1.00 61.50 126 TRP A C 1
ATOM 1061 O O . TRP A 1 126 ? 20.955 46.183 24.846 1.00 61.50 126 TRP A O 1
ATOM 1071 N N . LEU A 1 127 ? 18.930 45.280 24.505 1.00 57.97 127 LEU A N 1
ATOM 1072 C CA . LEU A 1 127 ? 19.358 44.317 23.477 1.00 57.97 127 LEU A CA 1
ATOM 1073 C C . LEU A 1 127 ? 19.408 44.903 22.054 1.00 57.97 127 LEU A C 1
ATOM 1075 O O . LEU A 1 127 ? 19.863 44.205 21.149 1.00 57.97 127 LEU A O 1
ATOM 1079 N N . GLU A 1 128 ? 18.970 46.146 21.832 1.00 58.47 128 GLU A N 1
ATOM 1080 C CA . GLU A 1 128 ? 18.955 46.772 20.495 1.00 58.47 128 GLU A CA 1
ATOM 1081 C C . GLU A 1 128 ? 20.360 47.047 19.932 1.00 58.47 128 GLU A C 1
ATOM 1083 O O . GLU A 1 128 ? 20.551 47.049 18.719 1.00 58.47 128 GLU A O 1
ATOM 1088 N N . ASN A 1 129 ? 21.364 47.198 20.803 1.00 65.50 129 ASN A N 1
ATOM 1089 C CA . ASN A 1 129 ? 22.722 47.596 20.411 1.00 65.50 129 ASN A CA 1
ATOM 1090 C C . ASN A 1 129 ? 23.741 46.446 20.436 1.00 65.50 129 ASN A C 1
ATOM 1092 O O . ASN A 1 129 ? 24.936 46.671 20.239 1.00 65.50 129 ASN A O 1
ATOM 1096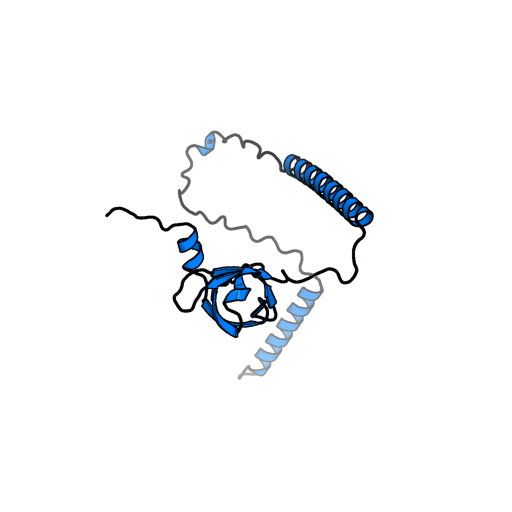 N N . ILE A 1 130 ? 23.300 45.213 20.692 1.00 65.75 130 ILE A N 1
ATOM 1097 C CA . ILE A 1 130 ? 24.184 44.045 20.705 1.00 65.75 130 ILE A CA 1
ATOM 1098 C C . ILE A 1 130 ? 24.181 43.431 19.303 1.00 65.75 130 ILE A C 1
ATOM 1100 O O . ILE A 1 130 ? 23.153 42.943 18.834 1.00 65.75 130 ILE A O 1
ATOM 1104 N N . TYR A 1 131 ? 25.341 43.436 18.637 1.00 64.75 131 TYR A N 1
ATOM 1105 C CA . TYR A 1 131 ? 25.526 42.764 17.350 1.00 64.75 131 TYR A CA 1
ATOM 1106 C C . TYR A 1 131 ? 25.164 41.279 17.481 1.00 64.75 131 TYR A C 1
ATOM 1108 O O . TYR A 1 131 ? 25.846 40.518 18.169 1.00 64.75 131 TYR A O 1
ATOM 1116 N N . ARG A 1 132 ? 24.081 40.867 16.815 1.00 61.78 132 ARG A N 1
ATOM 1117 C CA . ARG A 1 132 ? 23.707 39.459 16.668 1.00 61.78 132 ARG A CA 1
ATOM 1118 C C . ARG A 1 132 ? 24.264 38.954 15.339 1.00 61.78 132 ARG A C 1
ATOM 1120 O O . ARG A 1 132 ? 23.901 39.513 14.303 1.00 61.78 132 ARG A O 1
ATOM 1127 N N . PRO A 1 133 ? 25.119 37.919 15.328 1.00 64.38 133 PRO A N 1
ATOM 1128 C CA . PRO A 1 133 ? 25.576 37.344 14.075 1.00 64.38 133 PRO A CA 1
ATOM 1129 C C . PRO A 1 133 ? 24.374 36.727 13.349 1.00 64.38 133 PRO A C 1
ATOM 1131 O O . PRO A 1 133 ? 23.735 35.806 13.851 1.00 64.38 133 PRO A O 1
ATOM 1134 N N . VAL A 1 134 ? 24.050 37.248 12.168 1.00 55.28 134 VAL A N 1
ATOM 1135 C CA . VAL A 1 134 ? 23.084 36.628 11.255 1.00 55.28 134 VAL A CA 1
ATOM 1136 C C . VAL A 1 134 ? 23.764 35.441 10.576 1.00 55.28 134 VAL A C 1
ATOM 1138 O O . VAL A 1 134 ? 24.544 35.594 9.642 1.00 55.28 134 VAL A O 1
ATOM 1141 N N . GLY A 1 135 ? 23.500 34.250 11.102 1.00 60.28 135 GLY A N 1
ATOM 1142 C CA . GLY A 1 135 ? 23.974 32.963 10.602 1.00 60.28 135 GLY A CA 1
ATOM 1143 C C . GLY A 1 135 ? 23.419 31.830 11.465 1.00 60.28 135 GLY A C 1
ATOM 1144 O O . GLY A 1 135 ? 22.862 32.090 12.531 1.00 60.28 135 GLY A O 1
ATOM 1145 N N . ASN A 1 136 ? 23.568 30.580 11.015 1.00 54.16 136 ASN A N 1
ATOM 1146 C CA . ASN A 1 136 ? 23.279 29.384 11.814 1.00 54.16 136 ASN A CA 1
ATOM 1147 C C . ASN A 1 136 ? 24.228 29.342 13.025 1.00 54.16 136 ASN A C 1
ATOM 1149 O O . ASN A 1 136 ? 25.260 28.674 13.014 1.00 54.16 136 ASN A O 1
ATOM 1153 N N . ALA A 1 137 ? 23.906 30.098 14.070 1.00 56.75 137 ALA A N 1
ATOM 1154 C CA . ALA A 1 137 ? 24.532 29.951 15.364 1.00 56.75 137 ALA A CA 1
ATOM 1155 C C . ALA A 1 137 ? 23.990 28.650 15.953 1.00 56.75 137 ALA A C 1
ATOM 1157 O O . ALA A 1 137 ? 22.855 28.585 16.424 1.00 56.75 137 ALA A O 1
ATOM 1158 N N . VAL A 1 138 ? 24.793 27.592 15.863 1.00 54.41 138 VAL A N 1
ATOM 1159 C CA . VAL A 1 138 ? 24.563 26.372 16.628 1.00 54.41 138 VAL A CA 1
ATOM 1160 C C . VAL A 1 138 ? 24.539 26.800 18.088 1.00 54.41 138 VAL A C 1
ATOM 1162 O O . VAL A 1 138 ? 25.546 27.263 18.623 1.00 54.41 138 VAL A O 1
ATOM 1165 N N . ILE A 1 139 ? 23.369 26.703 18.716 1.00 55.38 139 ILE A N 1
ATOM 1166 C CA . ILE A 1 139 ? 23.272 26.763 20.167 1.00 55.38 139 ILE A CA 1
ATOM 1167 C C . ILE A 1 139 ? 24.111 25.580 20.633 1.00 55.38 139 ILE A C 1
ATOM 1169 O O . ILE A 1 139 ? 23.709 24.432 20.454 1.00 55.38 139 ILE A O 1
ATOM 1173 N N . VAL A 1 140 ? 25.313 25.849 21.146 1.00 61.16 140 VAL A N 1
ATOM 1174 C CA . VAL A 1 140 ? 26.067 24.838 21.879 1.00 61.16 140 VAL A CA 1
ATOM 1175 C C . VAL A 1 140 ? 25.186 24.528 23.075 1.00 61.16 140 VAL A C 1
ATOM 1177 O O . VAL A 1 140 ? 25.090 25.334 24.001 1.00 61.16 140 VAL A O 1
ATOM 1180 N N . GLN A 1 141 ? 24.448 23.419 22.995 1.00 52.88 141 GLN A N 1
ATOM 1181 C CA . GLN A 1 141 ? 23.777 22.871 24.157 1.00 52.88 141 GLN A CA 1
ATOM 1182 C C . GLN A 1 141 ? 24.860 22.750 25.218 1.00 52.88 141 GLN A C 1
ATOM 1184 O O . GLN A 1 141 ? 25.893 22.116 24.987 1.00 52.88 141 GLN A O 1
ATOM 1189 N N . GLN A 1 142 ? 24.658 23.433 26.345 1.00 55.62 142 GLN A N 1
ATOM 1190 C CA . GLN A 1 142 ? 25.438 23.107 27.526 1.00 55.62 142 GLN A CA 1
ATOM 1191 C C . GLN A 1 142 ? 25.287 21.598 27.703 1.00 55.62 142 GLN A C 1
ATOM 1193 O O . GLN A 1 142 ? 24.150 21.123 27.575 1.00 55.62 142 GLN A O 1
ATOM 1198 N N . PRO A 1 143 ? 26.388 20.846 27.887 1.00 57.78 143 PRO A N 1
ATOM 1199 C CA . PRO A 1 143 ? 26.260 19.433 28.170 1.00 57.78 143 PRO A CA 1
ATOM 1200 C C . PRO A 1 143 ? 25.272 19.336 29.322 1.00 57.78 143 PRO A C 1
ATOM 1202 O O . PRO A 1 143 ? 25.445 20.000 30.350 1.00 57.78 143 PRO A O 1
ATOM 1205 N N . VAL A 1 144 ? 24.181 18.607 29.085 1.00 54.78 144 VAL A N 1
ATOM 1206 C CA . VAL A 1 144 ? 23.333 18.142 30.171 1.00 54.78 144 VAL A CA 1
ATOM 1207 C C . VAL A 1 144 ? 24.324 17.535 31.149 1.00 54.78 144 VAL A C 1
ATOM 1209 O O . VAL A 1 144 ? 25.146 16.716 30.740 1.00 54.78 144 VAL A O 1
ATOM 1212 N N . ALA A 1 145 ? 24.378 18.061 32.372 1.00 59.25 145 ALA A N 1
ATOM 1213 C CA . ALA A 1 145 ? 25.136 17.396 33.411 1.00 59.25 145 ALA A CA 1
ATOM 1214 C C . ALA A 1 145 ? 24.469 16.031 33.529 1.00 59.25 145 ALA A C 1
ATOM 1216 O O . ALA A 1 145 ? 23.337 15.957 34.007 1.00 59.25 145 ALA A O 1
ATOM 1217 N N . ASP A 1 146 ? 25.109 15.028 32.927 1.00 56.50 146 ASP A N 1
ATOM 1218 C CA . ASP A 1 146 ? 24.658 13.651 32.957 1.00 56.50 146 ASP A CA 1
ATOM 1219 C C . ASP A 1 146 ? 24.337 13.319 34.415 1.00 56.50 146 ASP A C 1
ATOM 1221 O O . ASP A 1 146 ? 25.042 13.765 35.331 1.00 56.50 146 ASP A O 1
ATOM 1225 N N . ASP A 1 147 ? 23.219 12.622 34.606 1.00 64.00 147 ASP A N 1
ATOM 1226 C CA . ASP A 1 147 ? 22.774 12.103 35.892 1.00 64.00 147 ASP A CA 1
ATOM 1227 C C . ASP A 1 147 ? 23.971 11.550 36.686 1.00 64.00 147 ASP A C 1
ATOM 1229 O O . ASP A 1 147 ? 24.904 11.001 36.091 1.00 64.00 147 ASP A O 1
ATOM 1233 N N . GLU A 1 148 ? 23.973 11.721 38.017 1.00 65.12 148 GLU A N 1
ATOM 1234 C CA . GLU A 1 148 ? 25.020 11.148 38.875 1.00 65.12 148 GLU A CA 1
ATOM 1235 C C . GLU A 1 148 ? 25.322 9.711 38.418 1.00 65.12 148 GLU A C 1
ATOM 1237 O O . GLU A 1 148 ? 24.378 8.922 38.299 1.00 65.12 148 GLU A O 1
ATOM 1242 N N . PRO A 1 149 ? 26.594 9.372 38.123 1.00 60.41 149 PRO A N 1
ATOM 1243 C CA . PRO A 1 149 ? 26.934 8.049 37.632 1.00 60.41 149 PRO A CA 1
ATOM 1244 C C . PRO A 1 149 ? 26.421 7.021 38.633 1.00 60.41 149 PRO A C 1
ATOM 1246 O O . PRO A 1 149 ? 26.732 7.069 39.826 1.00 60.41 149 PRO A O 1
ATOM 1249 N N . ASP A 1 150 ? 25.598 6.105 38.145 1.00 72.56 150 ASP A N 1
ATOM 1250 C CA . ASP A 1 150 ? 25.056 5.025 38.942 1.00 72.56 150 ASP A CA 1
ATOM 1251 C C . ASP A 1 150 ? 26.195 4.131 39.460 1.00 72.56 150 ASP A C 1
ATOM 1253 O O . ASP A 1 150 ? 27.248 3.982 38.835 1.00 72.56 150 ASP A O 1
ATOM 1257 N N . GLU A 1 151 ? 26.010 3.527 40.641 1.00 75.50 151 GLU A N 1
ATOM 1258 C CA . GLU A 1 151 ? 27.063 2.767 41.345 1.00 75.50 151 GLU A CA 1
ATOM 1259 C C . GLU A 1 151 ? 27.708 1.673 40.470 1.00 75.50 151 GLU A C 1
ATOM 1261 O O . GLU A 1 151 ? 28.869 1.291 40.652 1.00 75.50 151 GLU A O 1
ATOM 1266 N N . GLU A 1 152 ? 26.950 1.161 39.499 1.00 77.69 152 GLU A N 1
ATOM 1267 C CA . GLU A 1 152 ? 27.407 0.174 38.529 1.00 77.69 152 GLU A CA 1
ATOM 1268 C C . GLU A 1 152 ? 28.413 0.753 37.521 1.00 77.69 152 GLU A C 1
ATOM 1270 O O . GLU A 1 152 ? 29.412 0.091 37.207 1.00 77.69 152 GLU A O 1
ATOM 1275 N N . TYR A 1 153 ? 28.211 1.990 37.05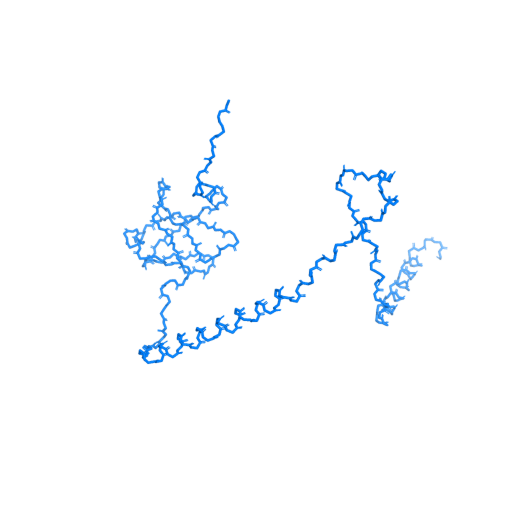8 1.00 78.56 153 TYR A N 1
ATOM 1276 C CA . TYR A 1 153 ? 29.136 2.688 36.168 1.00 78.56 153 TYR A CA 1
ATOM 1277 C C . TYR A 1 153 ? 30.480 2.939 36.857 1.00 78.56 153 TYR A C 1
ATOM 1279 O O . TYR A 1 153 ? 31.531 2.571 36.322 1.00 78.56 153 TYR A O 1
ATOM 1287 N N . GLU A 1 154 ? 30.450 3.457 38.086 1.00 84.38 154 GLU A N 1
ATOM 1288 C CA . GLU A 1 154 ? 31.652 3.761 38.870 1.00 84.38 154 GLU A CA 1
ATOM 1289 C C . GLU A 1 154 ? 32.484 2.492 39.135 1.00 84.38 154 GLU A C 1
ATOM 1291 O O . GLU A 1 154 ? 33.711 2.462 38.977 1.00 84.38 154 GLU A O 1
ATOM 1296 N N . ARG A 1 155 ? 31.806 1.383 39.454 1.00 83.44 155 ARG A N 1
ATOM 1297 C CA . ARG A 1 155 ? 32.438 0.074 39.665 1.00 83.44 155 ARG A CA 1
ATOM 1298 C C . ARG A 1 155 ? 33.096 -0.464 38.396 1.00 83.44 155 ARG A C 1
ATOM 1300 O O . ARG A 1 155 ? 34.206 -1.007 38.453 1.00 83.44 155 ARG A O 1
ATOM 1307 N N . ASN A 1 156 ? 32.423 -0.342 37.254 1.00 87.88 156 ASN A N 1
ATOM 1308 C CA . ASN A 1 156 ? 32.956 -0.782 35.967 1.00 87.88 156 ASN A CA 1
ATOM 1309 C C . ASN A 1 156 ? 34.152 0.075 35.531 1.00 87.88 156 ASN A C 1
ATOM 1311 O O . ASN A 1 156 ? 35.148 -0.468 35.042 1.00 87.88 156 ASN A O 1
ATOM 1315 N N . PHE A 1 157 ? 34.100 1.383 35.785 1.00 88.06 157 PHE A N 1
ATOM 1316 C CA . PHE A 1 157 ? 35.186 2.316 35.505 1.00 88.06 157 PHE A CA 1
ATOM 1317 C C . PHE A 1 157 ? 36.454 1.988 36.309 1.00 88.06 157 PHE A C 1
ATOM 1319 O O . PHE A 1 157 ? 37.532 1.807 35.734 1.00 88.06 157 PHE A O 1
ATOM 1326 N N . GLN A 1 158 ? 36.324 1.792 37.626 1.00 89.38 158 GLN A N 1
ATOM 1327 C CA . GLN A 1 158 ? 37.448 1.415 38.493 1.00 89.38 158 GLN A CA 1
ATOM 1328 C C . GLN A 1 158 ? 38.080 0.080 38.083 1.00 89.38 158 GLN A C 1
ATOM 1330 O O . GLN A 1 158 ? 39.306 -0.061 38.063 1.00 89.38 158 GLN A O 1
ATOM 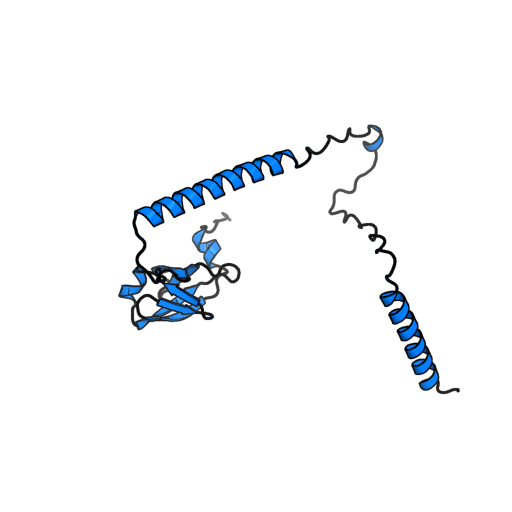1335 N N . ARG A 1 159 ? 37.255 -0.901 37.700 1.00 89.31 159 ARG A N 1
ATOM 1336 C CA . ARG A 1 159 ? 37.738 -2.194 37.202 1.00 89.31 159 ARG A CA 1
ATOM 1337 C C . ARG A 1 159 ? 38.522 -2.045 35.895 1.00 89.31 159 ARG A C 1
ATOM 1339 O O . ARG A 1 159 ? 39.546 -2.705 35.723 1.00 89.31 159 ARG A O 1
ATOM 1346 N N . GLY A 1 160 ? 38.061 -1.182 34.989 1.00 92.81 160 GLY A N 1
ATOM 1347 C CA . GLY A 1 160 ? 38.755 -0.871 33.739 1.00 92.81 160 GLY A CA 1
ATOM 1348 C C . GLY A 1 160 ? 40.139 -0.259 33.970 1.00 92.81 160 GLY A C 1
ATOM 1349 O O . GLY A 1 160 ? 41.107 -0.678 33.334 1.00 92.81 160 GLY A O 1
ATOM 1350 N N . LEU A 1 161 ? 40.255 0.663 34.931 1.00 90.94 161 LEU A N 1
ATOM 1351 C CA . LEU A 1 161 ? 41.532 1.279 35.306 1.00 90.94 161 LEU A CA 1
ATOM 1352 C C . LEU A 1 161 ? 42.536 0.263 35.859 1.00 90.94 161 LEU A C 1
ATOM 1354 O O . LEU A 1 161 ? 43.686 0.252 35.429 1.00 90.94 161 LEU A O 1
ATOM 1358 N N . GLN A 1 162 ? 42.100 -0.635 36.747 1.00 88.94 162 GLN A N 1
ATOM 1359 C CA . GLN A 1 162 ? 42.969 -1.683 37.297 1.00 88.94 162 GLN A CA 1
ATOM 1360 C C . GLN A 1 162 ? 43.492 -2.633 36.215 1.00 88.94 162 GLN A C 1
ATOM 1362 O O . GLN A 1 162 ? 44.653 -3.037 36.245 1.00 88.94 162 GLN A O 1
ATOM 1367 N N . LEU A 1 163 ? 42.651 -2.978 35.236 1.00 87.00 163 LEU A N 1
ATOM 1368 C CA . LEU A 1 163 ? 43.058 -3.818 34.110 1.00 87.00 163 LEU A CA 1
ATOM 1369 C C . LEU A 1 163 ? 44.054 -3.103 33.193 1.00 87.00 163 LEU A C 1
ATOM 1371 O O . LEU A 1 163 ? 44.999 -3.731 32.721 1.00 87.00 163 LEU A O 1
ATOM 1375 N N . LEU A 1 164 ? 43.867 -1.803 32.950 1.00 85.75 164 LEU A N 1
ATOM 1376 C CA . LEU A 1 164 ? 44.818 -0.995 32.187 1.00 85.75 164 LEU A CA 1
ATOM 1377 C C . LEU A 1 164 ? 46.158 -0.869 32.905 1.00 85.75 164 LEU A C 1
ATOM 1379 O O . LEU A 1 164 ? 47.194 -1.034 32.271 1.00 85.75 164 LEU A O 1
ATOM 1383 N N . GLU A 1 165 ? 46.145 -0.631 34.214 1.00 88.38 165 GLU A N 1
ATOM 1384 C CA . GLU A 1 165 ? 47.358 -0.574 35.026 1.00 88.38 165 GLU A CA 1
ATOM 1385 C C . GLU A 1 165 ? 48.091 -1.920 35.025 1.00 88.38 165 GLU A C 1
ATOM 1387 O O . GLU A 1 165 ? 49.303 -1.961 34.825 1.00 88.38 165 GLU A O 1
ATOM 1392 N N . ALA A 1 166 ? 47.363 -3.030 35.179 1.00 84.44 166 ALA A N 1
ATOM 1393 C CA . ALA A 1 166 ? 47.933 -4.369 35.080 1.00 84.44 166 ALA A CA 1
ATOM 1394 C C . ALA A 1 166 ? 48.549 -4.613 33.696 1.00 84.44 166 ALA A C 1
ATOM 1396 O O . ALA A 1 166 ? 49.673 -5.093 33.601 1.00 84.44 166 ALA A O 1
ATOM 1397 N N . LYS A 1 167 ? 47.855 -4.209 32.627 1.00 84.56 167 LYS A N 1
ATOM 1398 C CA . LYS A 1 167 ? 48.332 -4.355 31.248 1.00 84.56 167 LYS A CA 1
ATOM 1399 C C . LYS A 1 167 ? 49.531 -3.457 30.938 1.00 84.56 167 LYS A C 1
ATOM 1401 O O . LYS A 1 167 ? 50.380 -3.844 30.141 1.00 84.56 167 LYS A O 1
ATOM 1406 N N . LEU A 1 168 ? 49.607 -2.271 31.540 1.00 82.38 168 LEU A N 1
ATOM 1407 C CA . LEU A 1 168 ? 50.768 -1.386 31.444 1.00 82.38 168 LEU A CA 1
ATOM 1408 C C . LEU A 1 168 ? 51.965 -1.976 32.190 1.00 82.38 168 LEU A C 1
ATOM 1410 O O . LEU A 1 168 ? 53.041 -2.014 31.614 1.00 82.38 168 LEU A O 1
ATOM 1414 N N . LYS A 1 169 ? 51.766 -2.518 33.399 1.00 77.25 169 LYS A N 1
ATOM 1415 C CA . LYS A 1 169 ? 52.816 -3.225 34.155 1.00 77.25 169 LYS A CA 1
ATOM 1416 C C . LYS A 1 169 ? 53.308 -4.485 33.444 1.00 77.25 169 LYS A C 1
ATOM 1418 O O . LYS A 1 169 ? 54.487 -4.796 33.500 1.00 77.25 169 LYS A O 1
ATOM 1423 N N . GLU A 1 170 ? 52.415 -5.204 32.771 1.00 72.44 170 GLU A N 1
ATOM 1424 C CA . GLU A 1 170 ? 52.754 -6.409 32.004 1.00 72.44 170 GLU A CA 1
ATOM 1425 C C . GLU A 1 170 ? 53.512 -6.084 30.704 1.00 72.44 170 GLU A C 1
ATOM 1427 O O . GLU A 1 170 ? 54.293 -6.901 30.224 1.00 72.44 170 GLU A O 1
ATOM 1432 N N . ASN A 1 171 ? 53.315 -4.884 30.147 1.00 68.25 171 ASN A N 1
ATOM 1433 C CA . ASN A 1 171 ? 53.998 -4.408 28.941 1.00 68.25 171 ASN A CA 1
ATOM 1434 C C . ASN A 1 171 ? 55.129 -3.413 29.233 1.00 68.25 171 ASN A C 1
ATOM 1436 O O . ASN A 1 171 ? 55.594 -2.758 28.300 1.00 68.25 171 ASN A O 1
ATOM 1440 N N . ASP A 1 172 ? 55.566 -3.285 30.487 1.00 72.12 172 ASP A N 1
ATOM 1441 C CA . ASP A 1 172 ? 56.662 -2.397 30.861 1.00 72.12 172 ASP A CA 1
ATOM 1442 C C . ASP A 1 172 ? 57.999 -3.130 30.640 1.00 72.12 172 ASP A C 1
ATOM 1444 O O . ASP A 1 172 ? 58.305 -4.082 31.359 1.00 72.12 172 ASP A O 1
ATOM 1448 N N . PRO A 1 173 ? 58.825 -2.752 29.648 1.00 64.62 173 PRO A N 1
ATOM 1449 C CA . PRO A 1 173 ? 60.069 -3.460 29.338 1.00 64.62 173 PRO A CA 1
ATOM 1450 C C . PRO A 1 173 ? 61.205 -3.168 30.338 1.00 64.62 173 PRO A C 1
ATOM 1452 O O . PRO A 1 173 ? 62.358 -3.503 30.064 1.00 64.62 173 PRO A O 1
ATOM 1455 N N . LEU A 1 174 ? 60.907 -2.505 31.462 1.00 64.50 174 LEU A N 1
ATOM 1456 C CA . LEU A 1 174 ? 61.874 -2.088 32.482 1.00 64.50 174 LEU A CA 1
ATOM 1457 C C . LEU A 1 174 ? 61.501 -2.492 33.925 1.00 64.50 174 LEU A C 1
ATOM 1459 O O . LEU A 1 174 ? 62.165 -2.028 34.856 1.00 64.50 174 LEU A O 1
ATOM 1463 N N . ALA A 1 175 ? 60.481 -3.338 34.108 1.00 58.41 175 ALA A N 1
ATOM 1464 C CA . ALA A 1 175 ? 60.135 -3.969 35.388 1.00 58.41 175 ALA A CA 1
ATOM 1465 C C . ALA A 1 175 ? 60.780 -5.357 35.548 1.00 58.41 175 ALA A C 1
ATOM 1467 O O . ALA A 1 175 ? 60.951 -6.062 34.526 1.00 58.41 175 ALA A O 1
#

Secondary structure (DSSP, 8-state):
---PPPPHHHHHHTT--EEEEE-BTTEEEETTEEEE-GGGGTTTTSEEEEE--SS--SEEEEE-TTS-EEEEEEETTT---SSPPPHHHHHHHHHHHHHHHHHHHHHHHHHHHHS---------GGGTTS----S-----PPPP------HHHHHHHHHHHHHHHHHHHHT-TT-